Protein AF-A0A8H6QGV3-F1 (afdb_monomer)

Secondary structure (DSSP, 8-state):
-HHHHHHHHHHHHHHHHHHHHHS------PPPS-HHHHHHS----THHHHHHHHHHHHHHHHHHHHHHHHHHHHHHHHHHHHHHHHHHS----S------HHHHHHHHHHHHHHHHHHHHHHHHHHHHHHHHHHHHHHHHHHHHHHHHHHHHTT-----------

Solvent-accessible surface area (backbone atoms only — not comparable to full-atom values): 9738 Å² total; per-residue (Å²): 96,68,66,41,44,51,54,20,52,51,48,52,53,53,46,62,71,48,45,69,73,66,62,68,89,68,76,86,81,76,84,63,93,51,65,69,64,40,65,78,50,65,80,70,82,60,67,62,67,46,48,75,54,46,52,62,51,47,52,52,36,44,50,30,25,50,34,30,45,54,26,44,54,52,47,51,53,52,51,53,49,51,49,48,53,67,74,68,50,91,68,88,60,96,63,88,81,75,86,61,65,66,64,58,51,55,49,50,51,55,30,51,53,36,44,51,52,33,54,53,47,52,52,53,54,51,49,59,59,50,51,57,52,52,54,53,52,52,56,51,52,51,58,49,50,53,55,50,55,59,58,58,74,67,61,84,85,74,82,80,85,77,89,76,135

Mean predicted aligned error: 14.04 Å

InterPro domains:
  IPR009571 Membrane protein SUR7/Rim9-like, fungi [PF06687] (1-119)
  IPR052413 SUR7 domain-containing protein [PTHR28019] (1-153)

Radius of gyration: 31.03 Å; Cα contac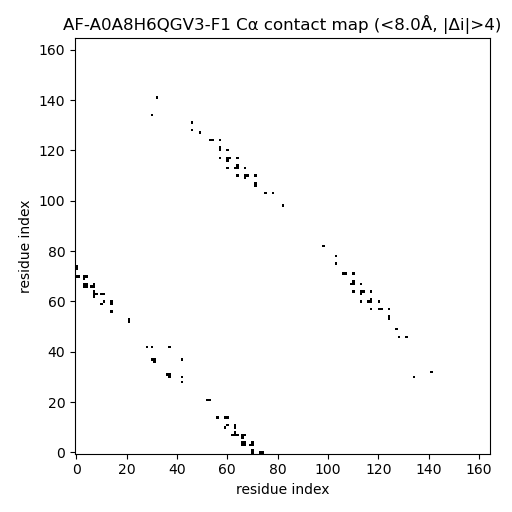ts (8 Å, |Δi|>4): 64; chains: 1; bounding box: 65×38×115 Å

Structure (mmCIF, N/CA/C/O backbone):
data_AF-A0A8H6QGV3-F1
#
_entry.id   AF-A0A8H6QGV3-F1
#
loop_
_atom_site.group_PDB
_atom_site.id
_atom_site.type_symbol
_atom_site.label_atom_id
_atom_site.label_alt_id
_atom_site.label_comp_id
_atom_site.label_asym_id
_atom_site.label_entity_id
_atom_site.label_seq_id
_atom_site.pdbx_PDB_ins_code
_atom_site.Cartn_x
_atom_site.Cartn_y
_atom_site.Cartn_z
_atom_site.occupancy
_atom_site.B_iso_or_equiv
_atom_site.auth_seq_id
_atom_site.auth_comp_id
_atom_site.auth_asym_id
_atom_site.auth_atom_id
_atom_site.pdbx_PDB_model_num
ATOM 1 N N . MET A 1 1 ? -16.386 -4.449 11.844 1.00 69.38 1 MET A N 1
ATOM 2 C CA . MET A 1 1 ? -15.334 -4.098 12.820 1.00 69.38 1 MET A CA 1
ATOM 3 C C . MET A 1 1 ? -14.151 -5.027 12.674 1.00 69.38 1 MET A C 1
ATOM 5 O O . MET A 1 1 ? -13.399 -4.885 11.720 1.00 69.38 1 MET A O 1
ATOM 9 N N . PHE A 1 2 ? -14.064 -6.031 13.544 1.00 76.56 2 PHE A N 1
ATOM 10 C CA . PHE A 1 2 ? -12.945 -6.948 13.636 1.00 76.56 2 PHE A CA 1
ATOM 11 C C . PHE A 1 2 ? -12.773 -7.776 12.362 1.00 76.56 2 PHE A C 1
ATOM 13 O O . PHE A 1 2 ? -11.659 -7.915 11.889 1.00 76.56 2 PHE A O 1
ATOM 20 N N . GLY A 1 3 ? -13.876 -8.204 11.733 1.00 80.62 3 GLY A N 1
ATOM 21 C CA . GLY A 1 3 ? -13.834 -8.951 10.472 1.00 80.62 3 GLY A CA 1
ATOM 22 C C . GLY A 1 3 ? -13.086 -8.230 9.345 1.00 80.62 3 GLY A C 1
ATOM 23 O O . GLY A 1 3 ? -12.201 -8.825 8.750 1.00 80.62 3 GLY A O 1
ATOM 24 N N . LEU A 1 4 ? -13.360 -6.939 9.107 1.00 81.69 4 LEU A N 1
ATOM 25 C CA . LEU A 1 4 ? -12.653 -6.155 8.078 1.00 81.69 4 LEU A CA 1
ATOM 26 C C . LEU A 1 4 ? -11.166 -5.971 8.414 1.00 81.69 4 LEU A C 1
ATOM 28 O O . LEU A 1 4 ? -10.314 -5.973 7.526 1.00 81.69 4 LEU A O 1
ATOM 32 N N . PHE A 1 5 ? -10.859 -5.849 9.707 1.00 81.12 5 PHE A N 1
ATOM 33 C CA . PHE A 1 5 ? -9.487 -5.771 10.192 1.00 81.12 5 PHE A CA 1
ATOM 34 C C . PHE A 1 5 ? -8.726 -7.073 9.972 1.00 81.12 5 PHE A C 1
ATOM 36 O O . PHE A 1 5 ? -7.584 -7.065 9.525 1.00 81.12 5 PHE A O 1
ATOM 43 N N . LEU A 1 6 ? -9.396 -8.191 10.229 1.00 84.50 6 LEU A N 1
ATOM 44 C CA . LEU A 1 6 ? -8.839 -9.527 10.114 1.00 84.50 6 LEU A CA 1
ATOM 45 C C . LEU A 1 6 ? -8.670 -9.938 8.648 1.00 84.50 6 LEU A C 1
ATOM 47 O O . LEU A 1 6 ? -7.656 -10.517 8.279 1.00 84.50 6 LEU A O 1
ATOM 51 N N . THR A 1 7 ? -9.608 -9.565 7.774 1.00 86.81 7 THR A N 1
ATOM 52 C CA . THR A 1 7 ? -9.433 -9.748 6.326 1.00 86.81 7 THR A CA 1
ATOM 53 C C . THR A 1 7 ? -8.269 -8.925 5.799 1.00 86.81 7 THR A C 1
ATOM 55 O O . THR A 1 7 ? -7.492 -9.417 4.987 1.00 86.81 7 THR A O 1
ATOM 58 N N . ALA A 1 8 ? -8.117 -7.688 6.279 1.00 85.25 8 ALA A N 1
ATOM 59 C CA . ALA A 1 8 ? -6.993 -6.849 5.907 1.00 85.25 8 ALA A CA 1
ATOM 60 C C . ALA A 1 8 ? -5.657 -7.451 6.353 1.00 85.25 8 ALA A C 1
ATOM 62 O O . ALA A 1 8 ? -4.765 -7.578 5.524 1.00 85.25 8 ALA A O 1
ATOM 63 N N . THR A 1 9 ? -5.521 -7.876 7.612 1.00 85.62 9 THR A N 1
ATOM 64 C CA . THR A 1 9 ? -4.272 -8.476 8.105 1.00 85.62 9 THR A CA 1
ATOM 65 C C . THR A 1 9 ? -3.928 -9.775 7.385 1.00 85.62 9 THR A C 1
ATOM 67 O O . THR A 1 9 ? -2.761 -9.985 7.062 1.00 85.62 9 THR A O 1
ATOM 70 N N . VAL A 1 10 ? -4.916 -10.616 7.064 1.00 89.69 10 VAL A N 1
ATOM 71 C CA . VAL A 1 10 ? -4.704 -11.821 6.245 1.00 89.69 10 VAL A CA 1
ATOM 72 C C . VAL A 1 10 ? -4.225 -11.451 4.838 1.00 89.69 10 VAL A C 1
ATOM 74 O O . VAL A 1 10 ? -3.266 -12.044 4.347 1.00 89.69 10 VAL A O 1
ATOM 77 N N . LEU A 1 11 ? -4.826 -10.441 4.200 1.00 86.69 11 LEU A N 1
ATOM 78 C CA . LEU A 1 11 ? -4.376 -9.949 2.894 1.00 86.69 11 LEU A CA 1
ATOM 79 C C . LEU A 1 11 ? -2.941 -9.405 2.952 1.00 86.69 11 LEU A C 1
ATOM 81 O O . LEU A 1 11 ? -2.131 -9.746 2.091 1.00 86.69 11 LEU A O 1
ATOM 85 N N . THR A 1 12 ? -2.594 -8.615 3.974 1.00 86.62 12 THR A N 1
ATOM 86 C CA . THR A 1 12 ? -1.229 -8.099 4.163 1.00 86.62 12 THR A CA 1
ATOM 87 C C . THR A 1 12 ? -0.233 -9.234 4.409 1.00 86.62 12 THR A C 1
ATOM 89 O O . THR A 1 12 ? 0.860 -9.221 3.850 1.00 86.62 12 THR A O 1
ATOM 92 N N . PHE A 1 13 ? -0.612 -10.251 5.185 1.00 89.12 13 PHE A N 1
ATOM 93 C CA . PHE A 1 13 ? 0.216 -11.432 5.424 1.00 89.12 13 PHE A CA 1
ATOM 94 C C . PHE A 1 13 ? 0.505 -12.191 4.126 1.00 89.12 13 PHE A C 1
ATOM 96 O O . PHE A 1 13 ? 1.659 -12.484 3.829 1.00 89.12 13 PHE A O 1
ATOM 103 N N . ILE A 1 14 ? -0.518 -12.430 3.301 1.00 88.38 14 ILE A N 1
ATOM 104 C CA . ILE A 1 14 ? -0.352 -13.041 1.975 1.00 88.38 14 ILE A CA 1
ATOM 105 C C . ILE A 1 14 ? 0.593 -12.189 1.113 1.00 88.38 14 ILE A C 1
ATOM 107 O O . ILE A 1 14 ? 1.522 -12.720 0.505 1.00 88.38 14 ILE A O 1
ATOM 111 N N . LEU A 1 15 ? 0.425 -10.862 1.102 1.00 83.19 15 LEU A N 1
ATOM 112 C CA . LEU A 1 15 ? 1.294 -9.950 0.351 1.00 83.19 15 LEU A CA 1
ATOM 113 C C . LEU A 1 15 ? 2.768 -10.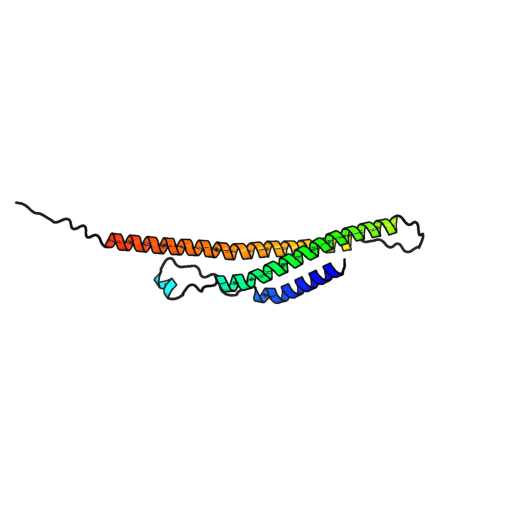043 0.772 1.00 83.19 15 LEU A C 1
ATOM 115 O O . LEU A 1 15 ? 3.633 -9.968 -0.099 1.00 83.19 15 LEU A O 1
ATOM 119 N N . ILE A 1 16 ? 3.069 -10.277 2.055 1.00 86.19 16 ILE A N 1
ATOM 120 C CA . ILE A 1 16 ? 4.447 -10.475 2.539 1.00 86.19 16 ILE A CA 1
ATOM 121 C C . ILE A 1 16 ? 5.089 -11.705 1.883 1.00 86.19 16 ILE A C 1
ATOM 123 O O . ILE A 1 16 ? 6.236 -11.627 1.448 1.00 86.19 16 ILE A O 1
ATOM 127 N N . PHE A 1 17 ? 4.360 -12.816 1.736 1.00 85.56 17 PHE A N 1
ATOM 128 C CA . PHE A 1 17 ? 4.882 -14.012 1.053 1.00 85.56 17 PHE A CA 1
ATOM 129 C C . PHE A 1 17 ? 4.949 -13.861 -0.463 1.00 85.56 17 PHE A C 1
ATOM 131 O O . PHE A 1 17 ? 5.793 -14.481 -1.110 1.00 85.56 17 PHE A O 1
ATOM 138 N N . LEU A 1 18 ? 4.071 -13.051 -1.055 1.00 81.12 18 LEU A N 1
ATOM 139 C CA . LEU A 1 18 ? 4.074 -12.826 -2.498 1.00 81.12 18 LEU A CA 1
ATOM 140 C C . LEU A 1 18 ? 5.093 -11.748 -2.932 1.00 81.12 18 LEU A C 1
ATOM 142 O O . LEU A 1 18 ? 5.493 -11.737 -4.102 1.00 81.12 18 LEU A O 1
ATOM 146 N N . ALA A 1 19 ? 5.553 -10.885 -2.019 1.00 79.12 19 ALA A N 1
ATOM 147 C CA . ALA A 1 19 ? 6.509 -9.808 -2.292 1.00 79.12 19 ALA A CA 1
ATOM 148 C C . ALA A 1 19 ? 7.883 -10.287 -2.821 1.00 79.12 19 ALA A C 1
ATOM 150 O O . ALA A 1 19 ? 8.342 -9.727 -3.820 1.00 79.12 19 ALA A O 1
ATOM 151 N N . PRO A 1 20 ? 8.525 -11.348 -2.283 1.00 78.12 20 PRO A N 1
ATOM 152 C CA . PRO A 1 20 ? 9.776 -11.886 -2.827 1.00 78.12 20 PRO A CA 1
ATOM 153 C C . PRO A 1 20 ? 9.640 -12.334 -4.279 1.00 78.12 20 PRO A C 1
ATOM 155 O O . PRO A 1 20 ? 10.534 -12.120 -5.092 1.00 78.12 20 PRO A O 1
ATOM 158 N N . PHE A 1 21 ? 8.489 -12.903 -4.639 1.00 69.12 21 PHE A N 1
ATOM 159 C CA . PHE A 1 21 ? 8.237 -13.282 -6.020 1.00 69.12 21 PHE A CA 1
ATOM 160 C C . PHE A 1 21 ? 8.098 -12.041 -6.920 1.00 69.12 21 PHE A C 1
ATOM 162 O O . PHE A 1 21 ? 8.357 -12.125 -8.122 1.00 69.12 21 PHE A O 1
ATOM 169 N N . ALA A 1 22 ? 7.628 -10.900 -6.389 1.00 65.31 22 ALA A N 1
ATOM 170 C CA . ALA A 1 22 ? 7.372 -9.673 -7.151 1.00 65.31 22 ALA A CA 1
ATOM 171 C C . ALA A 1 22 ? 8.665 -8.974 -7.595 1.00 65.31 22 ALA A C 1
ATOM 173 O O . ALA A 1 22 ? 8.703 -8.388 -8.682 1.00 65.31 22 ALA A O 1
ATOM 174 N N . VAL A 1 23 ? 9.741 -9.110 -6.817 1.00 63.59 23 VAL A N 1
ATOM 175 C CA . VAL A 1 23 ? 11.053 -8.542 -7.131 1.00 63.59 23 VAL A CA 1
ATOM 176 C C . VAL A 1 23 ? 11.760 -9.413 -8.172 1.00 63.59 23 VAL A C 1
ATOM 178 O O . VAL A 1 23 ? 12.396 -10.420 -7.881 1.00 63.59 23 VAL A O 1
ATOM 181 N N . SER A 1 24 ? 11.637 -9.024 -9.440 1.00 61.75 24 SER A N 1
ATOM 182 C CA . SER A 1 24 ? 12.353 -9.672 -10.538 1.00 61.75 24 SER A CA 1
ATOM 183 C C . SER A 1 24 ? 13.844 -9.322 -10.482 1.00 61.75 24 SER A C 1
ATOM 185 O O . SER A 1 24 ? 14.227 -8.206 -10.825 1.00 61.75 24 SER A O 1
ATOM 187 N N . SER A 1 25 ? 14.690 -10.301 -10.160 1.00 50.34 25 SER A N 1
ATOM 188 C CA . SER A 1 25 ? 16.160 -10.210 -10.040 1.00 50.34 25 SER A CA 1
ATOM 189 C C . SER A 1 25 ? 16.906 -9.873 -11.341 1.00 50.34 25 SER A C 1
ATOM 191 O O . SER A 1 25 ? 18.133 -9.905 -11.381 1.00 50.34 25 SER A O 1
ATOM 193 N N . ARG A 1 26 ? 16.195 -9.585 -12.440 1.00 52.91 26 ARG A N 1
ATOM 194 C CA . ARG A 1 26 ? 16.829 -9.288 -13.728 1.00 52.91 26 ARG A CA 1
ATOM 195 C C . ARG A 1 26 ? 17.120 -7.788 -13.841 1.00 52.91 26 ARG A C 1
ATOM 197 O O . ARG A 1 26 ? 16.159 -7.004 -13.801 1.00 52.91 26 ARG A O 1
ATOM 204 N N . PRO A 1 27 ? 18.396 -7.389 -14.008 1.00 53.16 27 PRO A N 1
ATOM 205 C CA . PRO A 1 27 ? 18.769 -5.988 -14.132 1.00 53.16 27 PRO A CA 1
ATOM 206 C C . PRO A 1 27 ? 18.076 -5.344 -15.344 1.00 53.16 27 PRO A C 1
ATOM 208 O O . PRO A 1 27 ? 17.803 -6.025 -16.342 1.00 53.16 27 PRO A O 1
ATOM 211 N N . PRO A 1 28 ? 17.736 -4.045 -15.267 1.00 55.56 28 PRO A N 1
ATOM 212 C CA . PRO A 1 28 ? 17.217 -3.309 -16.409 1.00 55.56 28 PRO A CA 1
ATOM 213 C C . PRO A 1 28 ? 18.286 -3.293 -17.506 1.00 55.56 28 PRO A C 1
ATOM 215 O O . PRO A 1 28 ? 19.324 -2.658 -17.352 1.00 55.56 28 PRO A O 1
ATOM 218 N N . GLN A 1 29 ? 18.050 -4.011 -18.606 1.00 58.34 29 GLN A N 1
ATOM 219 C CA . GLN A 1 29 ? 18.936 -3.927 -19.764 1.00 58.34 29 GLN A CA 1
ATOM 220 C C . GLN A 1 29 ? 18.804 -2.532 -20.378 1.00 58.34 29 GLN A C 1
ATOM 222 O O . GLN A 1 29 ? 17.729 -2.143 -20.846 1.00 58.34 29 GLN A O 1
ATOM 227 N N . THR A 1 30 ? 19.890 -1.768 -20.329 1.00 56.56 30 THR A N 1
ATOM 228 C CA . THR A 1 30 ? 20.039 -0.523 -21.072 1.00 56.56 30 THR A CA 1
ATOM 229 C C . THR A 1 30 ? 20.224 -0.880 -22.544 1.00 56.56 30 THR A C 1
ATOM 231 O O . THR A 1 30 ? 21.029 -1.737 -22.896 1.00 56.56 30 THR A O 1
ATOM 234 N N . ILE A 1 31 ? 19.419 -0.277 -23.415 1.00 62.22 31 ILE A N 1
ATOM 235 C CA . ILE A 1 31 ? 19.547 -0.460 -24.865 1.00 62.22 31 ILE A CA 1
ATOM 236 C C . ILE A 1 31 ? 20.806 0.291 -25.296 1.00 62.22 31 ILE A C 1
ATOM 238 O O . ILE A 1 31 ? 20.895 1.499 -25.064 1.00 62.22 31 ILE A O 1
ATOM 242 N N . SER A 1 32 ? 21.777 -0.404 -25.890 1.00 65.62 32 SER A N 1
ATOM 243 C CA . SER A 1 32 ? 22.967 0.251 -26.436 1.00 65.62 32 SER A CA 1
ATOM 244 C C . SER A 1 32 ? 22.611 1.019 -27.716 1.00 65.62 32 SER A C 1
ATOM 246 O O . SER A 1 32 ? 21.695 0.608 -28.432 1.00 65.62 32 SER A O 1
ATOM 248 N N . PRO A 1 33 ? 23.328 2.105 -28.053 1.00 64.19 33 PRO A N 1
ATOM 249 C CA . PRO A 1 33 ? 23.157 2.805 -29.330 1.00 64.19 33 PRO A CA 1
ATOM 250 C C . PRO A 1 33 ? 23.519 1.938 -30.543 1.00 64.19 33 PRO A C 1
ATOM 252 O O . PRO A 1 33 ? 22.963 2.129 -31.618 1.00 64.19 33 PRO A O 1
ATOM 255 N N . ASP A 1 34 ? 24.440 0.989 -30.361 1.00 63.41 34 ASP A N 1
ATOM 256 C CA . ASP A 1 34 ? 24.923 0.104 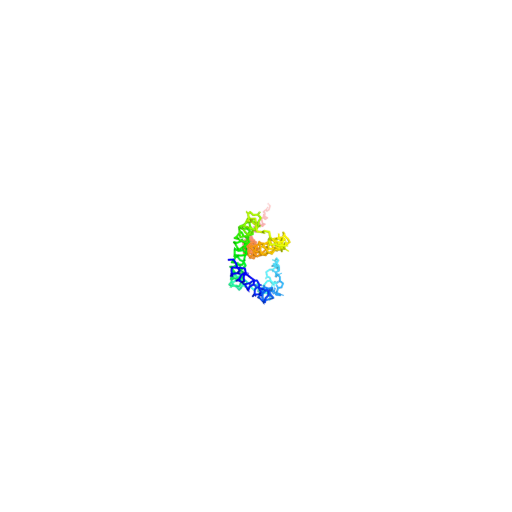-31.418 1.00 63.41 34 ASP A CA 1
ATOM 257 C C . ASP A 1 34 ? 23.923 -1.047 -31.674 1.00 63.41 34 ASP A C 1
ATOM 259 O O . ASP A 1 34 ? 23.585 -1.783 -30.732 1.00 63.41 34 ASP A O 1
ATOM 263 N N . PRO A 1 35 ? 23.418 -1.222 -32.911 1.00 69.25 35 PRO A N 1
ATOM 264 C CA . PRO A 1 35 ? 22.483 -2.291 -33.256 1.00 69.25 35 PRO A CA 1
ATOM 265 C C . PRO A 1 35 ? 23.098 -3.686 -33.096 1.00 69.25 35 PRO A C 1
ATOM 267 O O . PRO A 1 35 ? 22.398 -4.601 -32.662 1.00 69.25 35 PRO A O 1
ATOM 270 N N . SER A 1 36 ? 24.393 -3.865 -33.378 1.00 70.75 36 SER A N 1
ATOM 271 C CA . SER A 1 36 ? 25.060 -5.177 -33.346 1.00 70.75 36 SER A CA 1
ATOM 272 C C . SER A 1 36 ? 25.052 -5.804 -31.943 1.00 70.75 36 SER A C 1
ATOM 274 O O . SER A 1 36 ? 24.767 -6.992 -31.772 1.00 70.75 36 SER A O 1
ATOM 276 N N . VAL A 1 37 ? 25.242 -4.974 -30.916 1.00 70.00 37 VAL A N 1
ATOM 277 C CA . VAL A 1 37 ? 25.231 -5.363 -29.499 1.00 70.00 37 VAL A CA 1
ATOM 278 C C . VAL A 1 37 ? 23.821 -5.752 -29.029 1.00 70.00 37 VAL A C 1
ATOM 280 O O . VAL A 1 37 ? 23.660 -6.720 -28.280 1.00 70.00 37 VAL A O 1
ATOM 283 N N . ASN A 1 38 ? 22.786 -5.065 -29.527 1.00 68.50 38 ASN A N 1
ATOM 284 C CA . ASN A 1 38 ? 21.381 -5.396 -29.258 1.00 68.50 38 ASN A CA 1
ATOM 285 C C . ASN A 1 38 ? 20.920 -6.685 -29.969 1.00 68.50 38 ASN A C 1
ATOM 287 O O . ASN A 1 38 ? 19.960 -7.317 -29.529 1.00 68.50 38 ASN A O 1
ATOM 291 N N . HIS A 1 39 ? 21.576 -7.080 -31.066 1.00 64.88 39 HIS A N 1
ATOM 292 C CA . HIS A 1 39 ? 21.306 -8.345 -31.760 1.00 64.88 39 HIS A CA 1
ATOM 293 C C . HIS A 1 39 ? 21.886 -9.558 -31.017 1.00 64.88 39 HIS A C 1
ATOM 295 O O . HIS A 1 39 ? 21.241 -10.604 -30.981 1.00 64.88 39 HIS A O 1
ATOM 301 N N . LEU A 1 40 ? 23.057 -9.407 -30.387 1.00 67.62 40 LEU A N 1
ATOM 302 C CA . LEU A 1 40 ? 23.681 -10.435 -29.539 1.00 67.62 40 LEU A CA 1
ATOM 303 C C . LEU A 1 40 ? 22.919 -10.649 -28.222 1.00 67.62 40 LEU A C 1
ATOM 305 O O . LEU A 1 40 ? 22.849 -11.767 -27.717 1.00 67.62 40 LEU A O 1
ATOM 309 N N . HIS A 1 41 ? 22.303 -9.589 -27.693 1.00 59.06 41 HIS A N 1
ATOM 310 C CA . HIS A 1 41 ? 21.460 -9.632 -26.499 1.00 59.06 41 HIS A CA 1
ATOM 311 C C . HIS A 1 41 ? 20.046 -9.163 -26.849 1.00 59.06 41 HIS A C 1
ATOM 313 O O . HIS A 1 41 ? 19.710 -8.004 -26.586 1.00 59.06 41 HIS A O 1
ATOM 319 N N . PRO A 1 42 ? 19.201 -10.025 -27.448 1.00 57.78 42 PRO A N 1
ATOM 320 C CA . PRO A 1 42 ? 17.861 -9.626 -27.841 1.00 57.78 42 PRO A CA 1
ATOM 321 C C . PRO A 1 42 ? 17.114 -9.061 -26.621 1.00 57.78 42 PRO A C 1
ATOM 323 O O . PRO A 1 42 ? 16.987 -9.761 -25.609 1.00 57.78 42 PRO A O 1
ATOM 326 N N . PRO A 1 43 ? 16.609 -7.811 -26.681 1.00 56.84 43 PRO A N 1
ATOM 327 C CA . PRO A 1 43 ? 15.926 -7.191 -25.557 1.00 56.84 43 PRO A CA 1
ATOM 328 C C . PRO A 1 43 ? 14.688 -8.019 -25.214 1.00 56.84 43 PRO A C 1
ATOM 330 O O . PRO A 1 43 ? 13.704 -8.060 -25.961 1.00 56.84 43 PRO A O 1
ATOM 333 N N . HIS A 1 44 ? 14.744 -8.720 -24.081 1.00 52.28 44 HIS A N 1
ATOM 334 C CA . HIS A 1 44 ? 13.696 -9.651 -23.688 1.00 52.28 44 HIS A CA 1
ATOM 335 C C . HIS A 1 44 ? 12.360 -8.909 -23.552 1.00 52.28 44 HIS A C 1
ATOM 337 O O . HIS A 1 44 ? 12.269 -7.842 -22.938 1.00 52.28 44 HIS A O 1
ATOM 343 N N . ARG A 1 45 ? 11.285 -9.495 -24.091 1.00 53.97 45 ARG A N 1
ATOM 344 C CA . ARG A 1 45 ? 9.913 -8.957 -24.097 1.00 53.97 45 ARG A CA 1
ATOM 345 C C . ARG A 1 45 ? 9.308 -8.975 -22.679 1.00 53.97 45 ARG A C 1
ATOM 347 O O . ARG A 1 45 ? 8.366 -9.700 -22.395 1.00 53.97 45 ARG A O 1
ATOM 354 N N . ARG A 1 46 ? 9.851 -8.167 -21.759 1.00 54.81 46 ARG A N 1
ATOM 355 C CA . ARG A 1 46 ? 9.518 -8.111 -20.316 1.00 54.81 46 ARG A CA 1
ATOM 356 C C . ARG A 1 46 ? 8.121 -7.537 -20.017 1.00 54.81 46 ARG A C 1
ATOM 358 O O . ARG A 1 46 ? 7.681 -7.539 -18.875 1.00 54.81 46 ARG A O 1
ATOM 365 N N . ARG A 1 47 ? 7.409 -7.034 -21.034 1.00 53.34 47 ARG A N 1
ATOM 366 C CA . ARG A 1 47 ? 6.171 -6.256 -20.859 1.00 53.34 47 ARG A CA 1
ATOM 367 C C . ARG A 1 47 ? 4.966 -7.095 -20.429 1.00 53.34 47 ARG A C 1
ATOM 369 O O . ARG A 1 47 ? 4.187 -6.622 -19.616 1.00 53.34 47 ARG A O 1
ATOM 376 N N . THR A 1 48 ? 4.801 -8.306 -20.959 1.00 51.53 48 THR A N 1
ATOM 377 C CA . THR A 1 48 ? 3.604 -9.1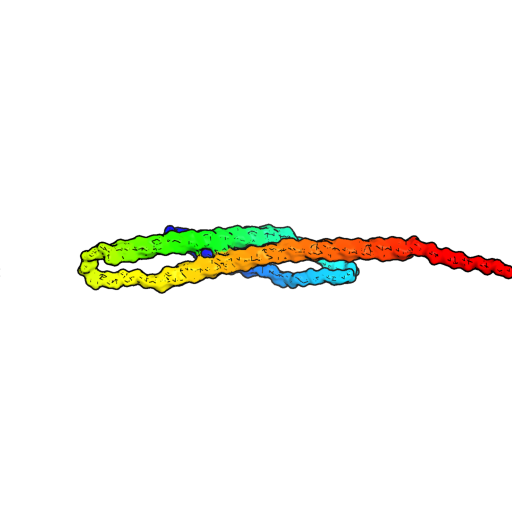24 -20.689 1.00 51.53 48 THR A CA 1
ATOM 378 C C . THR A 1 48 ? 3.700 -9.845 -19.344 1.00 51.53 48 THR A C 1
ATOM 380 O O . THR A 1 48 ? 2.718 -9.914 -18.616 1.00 51.53 48 THR A O 1
ATOM 383 N N . PHE A 1 49 ? 4.903 -10.301 -18.978 1.00 54.78 49 PHE A N 1
ATOM 384 C CA . PHE A 1 49 ? 5.145 -11.038 -17.733 1.00 54.78 49 PHE A CA 1
ATOM 385 C C . PHE A 1 49 ? 5.077 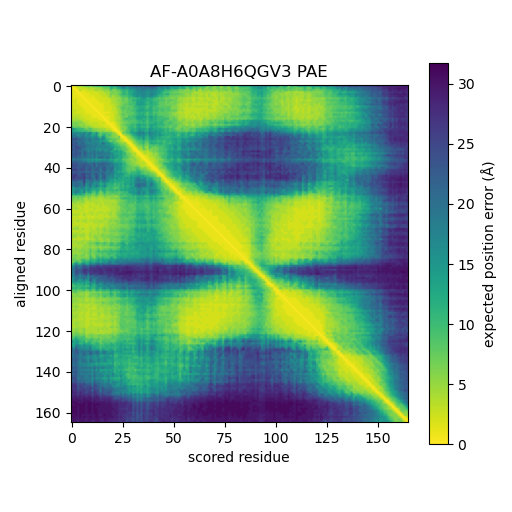-10.140 -16.486 1.00 54.78 49 PHE A C 1
ATOM 387 O O . PHE A 1 49 ? 4.620 -10.580 -15.440 1.00 54.78 49 PHE A O 1
ATOM 394 N N . VAL A 1 50 ? 5.472 -8.863 -16.599 1.00 60.78 50 VAL A N 1
ATOM 395 C CA . VAL A 1 50 ? 5.344 -7.891 -15.497 1.00 60.78 50 VAL A CA 1
ATOM 396 C C . VAL A 1 50 ? 3.904 -7.401 -15.353 1.00 60.78 50 VAL A C 1
ATOM 398 O O . VAL A 1 50 ? 3.443 -7.270 -14.233 1.00 60.78 50 VAL A O 1
ATOM 401 N N . PHE A 1 51 ? 3.153 -7.194 -16.441 1.00 58.09 51 PHE A N 1
ATOM 402 C CA . PHE A 1 51 ? 1.753 -6.747 -16.349 1.00 58.09 51 PHE A CA 1
ATOM 403 C C . PHE A 1 51 ? 0.833 -7.800 -15.727 1.00 58.09 51 PHE A C 1
ATOM 405 O O . PHE A 1 51 ? 0.066 -7.486 -14.824 1.00 58.09 51 PHE A O 1
ATOM 412 N N . LEU A 1 52 ? 0.941 -9.052 -16.182 1.00 61.62 52 LEU A N 1
ATOM 413 C CA . LEU A 1 52 ? 0.102 -10.154 -15.700 1.00 61.62 52 LEU A CA 1
ATOM 414 C C . LEU A 1 52 ? 0.413 -10.516 -14.233 1.00 61.62 52 LEU A C 1
ATOM 416 O O . LEU A 1 52 ? -0.410 -11.118 -13.556 1.00 61.62 52 LEU A O 1
ATOM 420 N N . ARG A 1 53 ? 1.583 -10.090 -13.735 1.00 68.00 53 ARG A N 1
ATOM 421 C CA . ARG A 1 53 ? 2.056 -10.280 -12.360 1.00 68.00 53 ARG A CA 1
ATOM 422 C C . ARG A 1 53 ? 1.830 -9.066 -11.445 1.00 68.00 53 ARG A C 1
ATOM 424 O O . ARG A 1 53 ? 1.476 -9.251 -10.289 1.00 68.00 53 ARG A O 1
ATOM 431 N N . ALA A 1 54 ? 2.026 -7.844 -11.936 1.00 72.12 54 ALA A N 1
ATOM 432 C CA . ALA A 1 54 ? 1.893 -6.610 -11.153 1.00 72.12 54 ALA A CA 1
ATOM 433 C C . ALA A 1 54 ? 0.432 -6.162 -11.004 1.00 72.12 54 ALA A C 1
ATOM 435 O O . ALA A 1 54 ? 0.064 -5.586 -9.990 1.00 72.12 54 ALA A O 1
ATOM 436 N N . PHE A 1 55 ? -0.428 -6.463 -11.982 1.00 76.81 55 PHE A N 1
ATOM 437 C CA . PHE A 1 55 ? -1.852 -6.138 -11.909 1.00 76.81 55 PHE A CA 1
ATOM 438 C C . PHE A 1 55 ? -2.597 -6.834 -10.748 1.00 76.81 55 PHE A C 1
ATOM 440 O O . PHE A 1 55 ? -3.277 -6.131 -9.999 1.00 76.81 55 PHE A O 1
ATOM 447 N N . PRO A 1 56 ? -2.456 -8.160 -10.514 1.00 81.25 56 PRO A N 1
ATOM 448 C CA . PRO A 1 56 ? -3.081 -8.793 -9.351 1.00 81.25 56 PRO A CA 1
ATOM 449 C C . PRO A 1 56 ? -2.501 -8.278 -8.027 1.00 81.25 56 PRO A C 1
ATOM 451 O O . PRO A 1 56 ? -3.236 -8.136 -7.056 1.00 81.25 56 PRO A O 1
ATOM 454 N N . PHE A 1 57 ? -1.211 -7.934 -7.989 1.00 82.38 57 PHE A N 1
ATOM 455 C CA . PHE A 1 57 ? -0.568 -7.392 -6.789 1.00 82.38 57 PHE A CA 1
ATOM 456 C C . PHE A 1 57 ? -1.075 -5.976 -6.448 1.00 82.38 57 PHE A C 1
ATOM 458 O O . 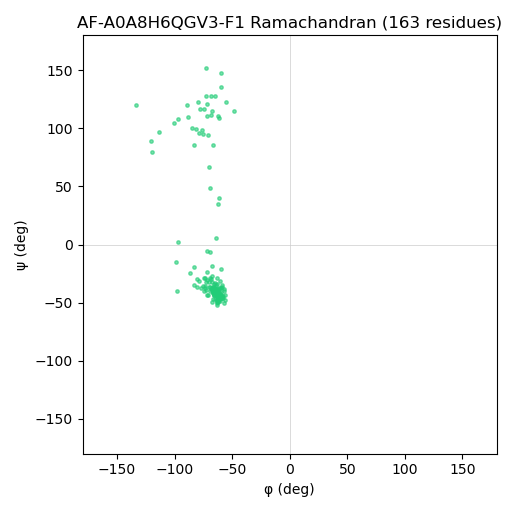PHE A 1 57 ? -1.378 -5.684 -5.291 1.00 82.38 57 PHE A O 1
ATOM 465 N N . LEU A 1 58 ? -1.288 -5.129 -7.461 1.00 84.94 58 LEU A N 1
ATOM 466 C CA . LEU A 1 58 ? -1.933 -3.819 -7.316 1.00 84.94 58 LEU A CA 1
ATOM 467 C C . LEU A 1 58 ? -3.361 -3.968 -6.774 1.00 84.94 58 LEU A C 1
ATOM 469 O O . LEU A 1 58 ? -3.737 -3.297 -5.820 1.00 84.94 58 LEU A O 1
ATOM 473 N N . ILE A 1 59 ? -4.156 -4.880 -7.334 1.00 87.06 59 ILE A N 1
ATOM 474 C CA . ILE A 1 59 ? -5.530 -5.112 -6.864 1.00 87.06 59 ILE A CA 1
ATOM 475 C C . ILE A 1 59 ? -5.543 -5.558 -5.398 1.00 87.06 59 ILE A C 1
ATOM 477 O O . ILE A 1 59 ? -6.324 -5.035 -4.608 1.00 87.06 59 ILE A O 1
ATOM 481 N N . LEU A 1 60 ? -4.665 -6.484 -5.012 1.00 87.38 60 LEU A N 1
ATOM 482 C CA . LEU A 1 60 ? -4.596 -6.973 -3.634 1.00 87.38 60 LEU A CA 1
ATOM 483 C C . LEU A 1 60 ? -4.160 -5.881 -2.647 1.00 87.38 60 LEU A C 1
ATOM 485 O O . LEU A 1 60 ? -4.767 -5.746 -1.586 1.00 87.38 60 LEU A O 1
ATOM 489 N N . THR A 1 61 ? -3.155 -5.074 -2.999 1.00 88.69 61 THR A N 1
ATOM 490 C CA . THR A 1 61 ? -2.710 -3.935 -2.171 1.00 88.69 61 THR A CA 1
ATOM 491 C C . THR A 1 61 ? -3.776 -2.843 -2.075 1.00 88.69 61 THR A C 1
ATOM 493 O O . THR A 1 61 ? -3.985 -2.291 -0.997 1.00 88.69 61 THR A O 1
ATOM 496 N N . PHE A 1 62 ? -4.517 -2.583 -3.156 1.00 90.19 62 PHE A N 1
ATOM 497 C CA . PHE A 1 62 ? -5.662 -1.674 -3.150 1.00 90.19 62 PHE A CA 1
ATOM 498 C C . PHE A 1 62 ? -6.772 -2.153 -2.214 1.00 90.19 62 PHE A C 1
ATOM 500 O O . PHE A 1 62 ? -7.245 -1.381 -1.383 1.00 90.19 62 PHE A O 1
ATOM 507 N N . LEU A 1 63 ? -7.169 -3.426 -2.312 1.00 90.25 63 LEU A N 1
ATOM 508 C CA . LEU A 1 63 ? -8.190 -4.009 -1.438 1.00 90.25 63 LEU A CA 1
ATOM 509 C C . LEU A 1 63 ? -7.748 -3.980 0.029 1.00 90.25 63 LEU A C 1
ATOM 511 O O . LEU A 1 63 ? -8.548 -3.639 0.897 1.00 90.25 63 LEU A O 1
ATOM 515 N N . ALA A 1 64 ? -6.477 -4.279 0.310 1.00 89.88 64 ALA A N 1
ATOM 516 C CA . ALA A 1 64 ? -5.925 -4.187 1.659 1.00 89.88 64 ALA A CA 1
ATOM 517 C C . ALA A 1 64 ? -5.977 -2.745 2.199 1.00 89.88 64 ALA A C 1
ATOM 519 O O . ALA A 1 64 ? -6.458 -2.518 3.311 1.00 89.88 64 ALA A O 1
ATOM 520 N N . ALA A 1 65 ? -5.558 -1.750 1.412 1.00 91.56 65 ALA A N 1
ATOM 521 C CA . ALA A 1 65 ? -5.630 -0.340 1.800 1.00 91.56 65 ALA A CA 1
ATOM 522 C C . ALA A 1 65 ? -7.083 0.134 1.998 1.00 91.56 65 ALA A C 1
ATOM 524 O O . ALA A 1 65 ? -7.395 0.794 2.988 1.00 91.56 65 ALA A O 1
ATOM 525 N N . LEU A 1 66 ? -7.996 -0.258 1.109 1.00 92.50 66 LEU A N 1
ATOM 526 C CA . LEU A 1 66 ? -9.412 0.088 1.208 1.00 92.50 66 LEU A CA 1
ATOM 527 C C . LEU A 1 66 ? -10.049 -0.510 2.469 1.00 92.50 66 LEU A C 1
ATOM 529 O O . LEU A 1 66 ? -10.665 0.215 3.250 1.00 92.50 66 LEU A O 1
ATOM 533 N N . PHE A 1 67 ? -9.875 -1.811 2.711 1.00 90.50 67 PHE A N 1
ATOM 534 C CA . PHE A 1 67 ? -10.468 -2.464 3.878 1.00 90.50 67 PHE A CA 1
ATOM 535 C C . PHE A 1 67 ? -9.868 -1.980 5.196 1.00 90.50 67 PHE A C 1
ATOM 537 O O . PHE A 1 67 ? -10.615 -1.813 6.159 1.00 90.50 67 PHE A O 1
ATOM 544 N N . THR A 1 68 ? -8.564 -1.693 5.248 1.00 90.81 68 THR A N 1
ATOM 545 C CA . THR A 1 68 ? -7.940 -1.134 6.459 1.00 90.81 68 THR A CA 1
ATOM 546 C C . THR A 1 68 ? -8.462 0.252 6.783 1.00 90.81 68 THR A C 1
ATOM 548 O O . THR A 1 68 ? -8.858 0.474 7.921 1.00 90.81 68 THR A O 1
ATOM 551 N N . ILE A 1 69 ? -8.538 1.159 5.804 1.00 92.06 69 ILE A N 1
ATOM 552 C CA . ILE A 1 69 ? -9.052 2.518 6.021 1.00 92.06 69 ILE A CA 1
ATOM 553 C C . ILE A 1 69 ? -10.519 2.485 6.443 1.00 92.06 69 ILE A C 1
ATOM 555 O O . ILE A 1 69 ? -10.882 3.112 7.439 1.00 92.06 69 ILE A O 1
ATOM 559 N N . VAL A 1 70 ? -11.363 1.726 5.735 1.00 92.31 70 VAL A N 1
ATOM 560 C CA . VAL A 1 70 ? -12.781 1.588 6.101 1.00 92.31 70 VAL A CA 1
ATOM 561 C C . VAL A 1 70 ? -12.896 1.046 7.522 1.00 92.31 70 VAL A C 1
ATOM 563 O O . VAL A 1 70 ? -13.633 1.598 8.336 1.00 92.31 70 VAL A O 1
ATOM 566 N N . ALA A 1 71 ? -12.127 0.016 7.868 1.00 89.06 71 ALA A N 1
ATOM 567 C CA . ALA A 1 71 ? -12.159 -0.531 9.211 1.00 89.06 71 ALA A CA 1
ATOM 568 C C . ALA A 1 71 ? -11.663 0.462 10.281 1.00 89.06 71 ALA A C 1
ATOM 570 O O . ALA A 1 71 ? -12.286 0.517 11.339 1.00 89.06 71 ALA A O 1
ATOM 571 N N . SER A 1 72 ? -10.640 1.288 10.008 1.00 90.69 72 SER A N 1
ATOM 572 C CA . SER A 1 72 ? -10.194 2.383 10.894 1.00 90.69 72 SER A CA 1
ATOM 573 C C . SER A 1 72 ? -11.298 3.397 11.168 1.00 90.69 72 SER A C 1
ATOM 575 O O . SER A 1 72 ? -11.499 3.812 12.312 1.00 90.69 72 SER A O 1
ATOM 577 N N . VAL A 1 73 ? -12.026 3.795 10.122 1.00 92.06 73 VAL A N 1
ATOM 578 C CA . VAL A 1 73 ? -13.117 4.770 10.229 1.00 92.06 73 VAL A CA 1
ATOM 579 C C . VAL A 1 73 ? -14.218 4.210 11.105 1.00 92.06 73 VAL A C 1
ATOM 581 O O . VAL A 1 73 ? -14.596 4.841 12.091 1.00 92.06 73 VAL A O 1
ATOM 584 N N . VAL A 1 74 ? -14.688 2.995 10.806 1.00 90.56 74 VAL A N 1
ATOM 585 C CA . VAL A 1 74 ? -15.732 2.387 11.626 1.00 90.56 74 VAL A CA 1
ATOM 586 C C . VAL A 1 74 ? -15.194 2.250 13.062 1.00 90.56 74 VAL A C 1
ATOM 588 O O . VAL A 1 74 ? -15.914 2.604 13.994 1.00 90.56 74 VAL A O 1
ATOM 591 N N . ALA A 1 75 ? -13.946 1.785 13.274 1.00 86.94 75 ALA A N 1
ATOM 592 C CA . ALA A 1 75 ? -13.340 1.583 14.606 1.00 86.94 75 ALA A CA 1
ATOM 593 C C . ALA A 1 75 ? -13.341 2.864 15.440 1.00 86.94 75 ALA A C 1
ATOM 595 O O . ALA A 1 75 ? -13.635 2.829 16.633 1.00 86.94 75 ALA A O 1
ATOM 596 N N . THR A 1 76 ? -13.097 3.998 14.788 1.00 89.81 76 THR A N 1
ATOM 597 C CA . THR A 1 76 ? -13.174 5.324 15.402 1.00 89.81 76 THR A CA 1
ATOM 598 C C . THR A 1 76 ? -14.597 5.634 15.869 1.00 89.81 76 THR A C 1
ATOM 600 O O . THR A 1 76 ? -14.779 6.074 17.002 1.00 89.81 76 THR A O 1
ATOM 603 N N . VAL A 1 77 ? -15.617 5.328 15.058 1.00 92.06 77 VAL A N 1
ATOM 604 C CA . VAL A 1 77 ? -17.028 5.495 15.451 1.00 92.06 77 VAL A CA 1
ATOM 605 C C . VAL A 1 77 ? -17.365 4.635 16.671 1.00 92.06 77 VAL A C 1
ATOM 607 O O . VAL A 1 77 ? -17.944 5.141 17.628 1.00 92.06 77 VAL A O 1
ATOM 610 N N . MET A 1 78 ? -16.958 3.361 16.690 1.00 86.75 78 MET A N 1
ATOM 611 C CA . MET A 1 78 ? -17.208 2.498 17.854 1.00 86.75 78 MET A CA 1
ATOM 612 C C . MET A 1 78 ? -16.459 2.971 19.097 1.00 86.75 78 MET A C 1
ATOM 614 O O . MET A 1 78 ? -17.024 2.947 20.184 1.00 86.75 78 MET A O 1
ATOM 618 N N . PHE A 1 79 ? -15.220 3.448 18.954 1.00 86.94 79 PHE A N 1
ATOM 619 C CA . PHE A 1 79 ? -14.470 4.027 20.066 1.00 86.94 79 PHE A CA 1
ATOM 620 C C . PHE A 1 79 ? -15.201 5.232 20.667 1.00 86.94 79 PHE A C 1
ATOM 622 O O . PHE A 1 79 ? -15.307 5.328 21.885 1.00 86.94 79 PHE A O 1
ATOM 629 N N . ILE A 1 80 ? -15.742 6.123 19.830 1.00 88.19 80 ILE A N 1
ATOM 630 C CA . ILE A 1 80 ? -16.516 7.285 20.290 1.00 88.19 80 ILE A CA 1
ATOM 631 C C . ILE A 1 80 ? -17.784 6.833 21.023 1.00 88.19 80 ILE A C 1
ATOM 633 O O . ILE A 1 80 ? -18.069 7.356 22.097 1.00 88.19 80 ILE A O 1
AT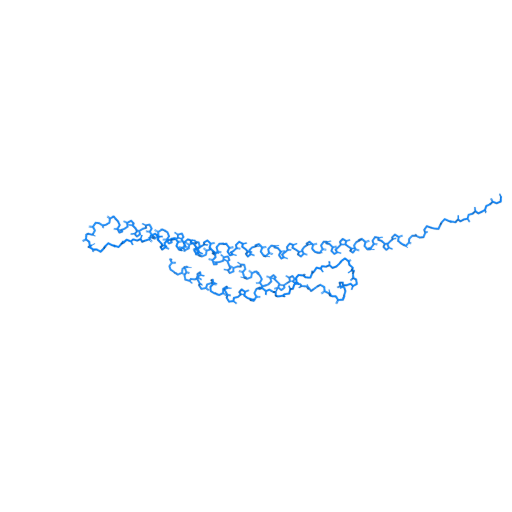OM 637 N N . ILE A 1 81 ? -18.510 5.842 20.492 1.00 87.88 81 ILE A N 1
ATOM 638 C CA . ILE A 1 81 ? -19.725 5.316 21.131 1.00 87.88 81 ILE A CA 1
ATOM 639 C C . ILE A 1 81 ? -19.400 4.683 22.483 1.00 87.88 81 ILE A C 1
ATOM 641 O O . ILE A 1 81 ? -20.052 5.018 23.463 1.00 87.88 81 ILE A O 1
ATOM 645 N N . PHE A 1 82 ? -18.390 3.814 22.572 1.00 82.31 82 PHE A N 1
ATOM 646 C CA . PHE A 1 82 ? -18.011 3.188 23.842 1.00 82.31 82 PHE A CA 1
ATOM 647 C C . PHE A 1 82 ? -17.526 4.207 24.859 1.00 82.31 82 PHE A C 1
ATOM 649 O O . PHE A 1 82 ? -17.919 4.135 26.018 1.00 82.31 82 PHE A O 1
ATOM 656 N N . LYS A 1 83 ? -16.731 5.189 24.422 1.00 80.44 83 LYS A N 1
ATOM 657 C CA . LYS A 1 83 ? -16.319 6.294 25.282 1.00 80.44 83 LYS A CA 1
ATOM 658 C C . LYS A 1 83 ? -17.546 7.006 25.837 1.00 80.44 83 LYS A C 1
ATOM 660 O O . LYS A 1 83 ? -17.654 7.124 27.043 1.00 80.44 83 LYS A O 1
ATOM 665 N N . ASN A 1 84 ? -18.492 7.376 24.975 1.00 82.56 84 ASN A N 1
ATOM 666 C CA . ASN A 1 84 ? -19.711 8.067 25.378 1.00 82.56 84 ASN A CA 1
ATOM 667 C C . ASN A 1 84 ? -20.580 7.215 26.320 1.00 82.56 84 ASN A C 1
ATOM 669 O O . ASN A 1 84 ? -21.005 7.693 27.361 1.00 82.56 84 ASN A O 1
ATOM 673 N N . VAL A 1 85 ? -20.798 5.934 26.011 1.00 81.81 85 VAL A N 1
ATOM 674 C CA . VAL A 1 85 ? -21.598 5.027 26.851 1.00 81.81 85 VAL A CA 1
ATOM 675 C C . VAL A 1 85 ? -20.958 4.841 28.227 1.00 81.81 85 VAL A C 1
ATOM 677 O O . VAL A 1 85 ? -21.662 4.958 29.226 1.00 81.81 85 VAL A O 1
ATOM 680 N N . PHE A 1 86 ? -19.644 4.621 28.311 1.00 73.25 86 PHE A N 1
ATOM 681 C CA . PHE A 1 86 ? -18.955 4.444 29.593 1.00 73.25 86 PHE A CA 1
ATOM 682 C C . PHE A 1 86 ? -18.788 5.745 30.387 1.00 73.25 86 PHE A C 1
ATOM 684 O O . PHE A 1 86 ? -18.767 5.694 31.610 1.00 73.25 86 PHE A O 1
ATOM 691 N N . THR A 1 87 ? -18.701 6.910 29.735 1.00 73.00 87 THR A N 1
ATOM 692 C CA . THR A 1 87 ? -18.586 8.200 30.440 1.00 73.00 87 THR A CA 1
ATOM 693 C C . THR A 1 87 ? -19.929 8.811 30.828 1.00 73.00 87 THR A C 1
ATOM 695 O O . THR A 1 87 ? -19.974 9.633 31.736 1.00 73.00 87 THR A O 1
ATOM 698 N N . SER A 1 88 ? -21.017 8.469 30.131 1.00 67.81 88 SER A N 1
ATOM 699 C CA . SER A 1 88 ? -22.340 9.074 30.350 1.00 67.81 88 SER A CA 1
ATOM 700 C C . SER A 1 88 ? -23.268 8.239 31.225 1.00 67.81 88 SER A C 1
ATOM 702 O O . SER A 1 88 ? -24.284 8.758 31.683 1.00 67.81 88 SER A O 1
ATOM 704 N N . SER A 1 89 ? -22.963 6.962 31.457 1.00 57.72 89 SER A N 1
ATOM 705 C CA . SER A 1 89 ? -23.772 6.123 32.333 1.00 57.72 89 SER A CA 1
ATOM 706 C C . SER A 1 89 ? -23.146 6.074 33.729 1.00 57.72 89 SER A C 1
ATOM 708 O O . SER A 1 89 ? -22.072 5.518 33.922 1.00 57.72 89 SER A O 1
ATOM 710 N N . GLY A 1 90 ? -23.799 6.741 34.688 1.00 57.97 90 GLY A N 1
ATOM 711 C CA . GLY A 1 90 ? -23.362 6.934 36.078 1.00 57.97 90 GLY A CA 1
ATOM 712 C C . GLY A 1 90 ? -23.378 5.663 36.928 1.00 57.97 90 GLY A C 1
ATOM 713 O O . GLY A 1 90 ? -23.940 5.650 38.020 1.00 57.97 90 GLY A O 1
ATOM 714 N N . TYR A 1 91 ? -22.804 4.578 36.417 1.00 55.91 91 TYR A N 1
ATOM 715 C CA . TYR A 1 91 ? -22.591 3.366 37.181 1.00 55.91 91 TYR A CA 1
ATOM 716 C C . TYR A 1 91 ? -21.282 3.517 37.947 1.00 55.91 91 TYR A C 1
ATOM 718 O O . TYR A 1 91 ? -20.198 3.321 37.404 1.00 55.91 91 TYR A O 1
ATOM 726 N N . ASP A 1 92 ? -21.431 3.841 39.228 1.00 57.41 92 ASP A N 1
ATOM 727 C CA . ASP A 1 92 ? -20.440 3.801 40.312 1.00 57.41 92 ASP A CA 1
ATOM 728 C C . ASP A 1 92 ? -19.914 2.365 40.570 1.00 57.41 92 ASP A C 1
ATOM 730 O O . ASP A 1 92 ? -19.746 1.897 41.696 1.00 57.41 92 ASP A O 1
ATOM 734 N N . LEU A 1 93 ? -19.684 1.593 39.508 1.00 59.84 93 LEU A N 1
ATOM 735 C CA . LEU A 1 93 ? -18.901 0.374 39.583 1.00 59.84 93 LEU A CA 1
ATOM 736 C C . LEU A 1 93 ? -17.451 0.842 39.707 1.00 59.84 93 LEU A C 1
ATOM 738 O O . LEU A 1 93 ? -16.935 1.483 38.797 1.00 59.84 93 LEU A O 1
ATOM 742 N N . ASN A 1 94 ? -16.812 0.529 40.838 1.00 59.84 94 ASN A N 1
ATOM 743 C CA . ASN A 1 94 ? -15.426 0.851 41.225 1.00 59.84 94 ASN A CA 1
ATOM 744 C C . ASN A 1 94 ? -14.350 0.217 40.299 1.00 59.84 94 ASN A C 1
ATOM 746 O O . ASN A 1 94 ? -13.296 -0.239 40.736 1.00 59.84 94 ASN A O 1
ATOM 750 N N . ILE A 1 95 ? -14.646 0.107 39.006 1.00 61.28 95 ILE A N 1
ATOM 751 C CA . ILE A 1 95 ? -13.837 -0.467 37.944 1.00 61.28 95 ILE A CA 1
ATOM 752 C C . ILE A 1 95 ? -13.632 0.667 36.940 1.00 61.28 95 ILE A C 1
ATOM 754 O O . ILE A 1 95 ? -14.422 0.865 36.018 1.00 61.28 95 ILE A O 1
ATOM 758 N N . GLY A 1 96 ? -12.571 1.447 37.148 1.00 58.22 96 GLY A N 1
ATOM 759 C CA . GLY A 1 96 ? -12.152 2.497 36.222 1.00 58.22 96 GLY A CA 1
ATOM 760 C C . GLY A 1 96 ? -11.661 1.895 34.906 1.00 58.22 96 GLY A C 1
ATOM 761 O O . GLY A 1 96 ? -10.469 1.650 34.736 1.00 58.22 96 GLY A O 1
ATOM 762 N N . ALA A 1 97 ? -12.572 1.628 33.973 1.00 59.03 97 ALA A N 1
ATOM 763 C CA . ALA A 1 97 ? -12.230 1.179 32.630 1.00 59.03 97 ALA A CA 1
ATOM 764 C C . ALA A 1 97 ? -11.887 2.394 31.754 1.00 59.03 97 ALA A C 1
ATOM 766 O O . ALA A 1 97 ? -12.741 2.948 31.063 1.00 59.03 97 ALA A O 1
ATOM 767 N N . GLU A 1 98 ? -10.628 2.837 31.790 1.00 66.50 98 GLU A N 1
ATOM 768 C CA . GLU A 1 98 ? -10.162 3.907 30.906 1.00 66.50 98 GLU A CA 1
ATOM 769 C C . GLU A 1 98 ? -9.901 3.354 29.493 1.00 66.50 98 GLU A C 1
ATOM 771 O O . GLU A 1 98 ? -9.041 2.493 29.279 1.00 66.50 98 GLU A O 1
ATOM 776 N N . LEU A 1 99 ? -10.649 3.837 28.495 1.00 70.25 99 LEU A N 1
ATOM 777 C CA . LEU A 1 99 ? -10.420 3.468 27.098 1.00 70.25 99 LEU A CA 1
ATOM 778 C C . LEU A 1 99 ? -9.193 4.222 26.559 1.00 70.25 99 LEU A C 1
ATOM 780 O O . LEU A 1 99 ? -9.269 5.385 26.157 1.00 70.25 99 LEU A O 1
ATOM 784 N N . GLY A 1 100 ? -8.048 3.544 26.539 1.00 74.62 100 GLY A N 1
ATOM 785 C CA . GLY A 1 100 ? -6.777 4.140 26.139 1.00 74.62 100 GLY A CA 1
ATOM 786 C C . GLY A 1 100 ? -6.731 4.576 24.668 1.00 74.62 100 GLY A C 1
ATOM 787 O O . GLY A 1 100 ? -6.922 3.778 23.748 1.00 74.62 100 GLY A O 1
ATOM 788 N N . TYR A 1 101 ? -6.342 5.832 24.429 1.00 82.81 101 TYR A N 1
ATOM 789 C CA . TYR A 1 101 ? -6.087 6.390 23.088 1.00 82.81 101 TYR A CA 1
ATOM 790 C C . TYR A 1 101 ? -4.981 5.645 22.318 1.00 82.81 101 TYR A C 1
ATOM 792 O O . TYR A 1 101 ? -4.921 5.694 21.089 1.00 82.81 101 TYR A O 1
ATOM 800 N N . ARG A 1 102 ? -4.112 4.924 23.037 1.00 85.50 102 ARG A N 1
ATOM 801 C CA . ARG A 1 102 ? -2.993 4.152 22.480 1.00 85.50 102 ARG A CA 1
ATOM 802 C C . ARG A 1 102 ? -3.469 3.126 21.450 1.00 85.50 102 ARG A C 1
ATOM 804 O O . ARG A 1 102 ? -2.848 2.987 20.401 1.00 85.50 102 ARG A O 1
ATOM 811 N N . MET A 1 103 ? -4.600 2.464 21.702 1.00 81.19 103 MET A N 1
ATOM 812 C CA . MET A 1 103 ? -5.146 1.460 20.785 1.00 81.19 103 MET A CA 1
ATOM 813 C C . MET A 1 103 ? -5.639 2.092 19.474 1.00 81.19 103 MET A C 1
ATOM 815 O O . MET A 1 103 ? -5.394 1.552 18.398 1.00 81.19 103 MET A O 1
ATOM 819 N N . MET A 1 104 ? -6.252 3.279 19.546 1.00 83.19 104 MET A N 1
ATOM 820 C CA . MET A 1 104 ? -6.661 4.043 18.361 1.00 83.19 104 MET A CA 1
ATOM 821 C C . MET A 1 104 ? -5.449 4.553 17.565 1.00 83.19 104 MET A C 1
ATOM 823 O O . MET A 1 104 ? -5.472 4.542 16.336 1.00 83.19 104 MET A O 1
ATOM 827 N N . ALA A 1 105 ? -4.374 4.966 18.238 1.00 88.75 105 ALA A N 1
ATOM 828 C CA . ALA A 1 105 ? -3.165 5.424 17.558 1.00 88.75 105 ALA A CA 1
ATOM 829 C C . ALA A 1 105 ? -2.522 4.309 16.713 1.00 88.75 105 ALA A C 1
ATOM 831 O O . ALA A 1 105 ? -2.258 4.515 15.529 1.00 88.75 105 ALA A O 1
ATOM 832 N N . PHE A 1 106 ? -2.340 3.106 17.272 1.00 86.06 106 PHE A N 1
ATOM 833 C CA . PHE A 1 106 ? -1.781 1.966 16.527 1.00 86.06 106 PHE A CA 1
ATOM 834 C C . PHE A 1 106 ? -2.622 1.585 15.304 1.00 86.06 106 PHE A C 1
ATOM 836 O O . PHE A 1 106 ? -2.089 1.264 14.244 1.00 86.06 106 PHE A O 1
ATOM 843 N N . MET A 1 107 ? -3.938 1.684 15.448 1.00 86.25 107 MET A N 1
ATOM 844 C CA . MET A 1 107 ? -4.934 1.407 14.419 1.00 86.25 107 MET A CA 1
ATOM 845 C C . MET A 1 107 ? -4.777 2.352 13.208 1.00 86.25 107 MET A C 1
ATOM 847 O O . MET A 1 107 ? -4.686 1.902 12.062 1.00 86.25 107 MET A O 1
ATOM 851 N N . TRP A 1 108 ? -4.623 3.657 13.449 1.00 90.44 108 TRP A N 1
ATOM 852 C CA . TRP A 1 108 ? -4.366 4.637 12.387 1.00 90.44 108 TRP A CA 1
ATOM 853 C C . TRP A 1 108 ? -2.967 4.518 11.775 1.00 90.44 108 TRP A C 1
ATOM 855 O O . TRP A 1 108 ? -2.833 4.636 10.556 1.00 90.44 108 TRP A O 1
ATOM 865 N N . ILE A 1 109 ? -1.943 4.200 12.570 1.00 91.56 109 ILE A N 1
ATOM 866 C CA . ILE A 1 109 ? -0.586 3.931 12.066 1.00 91.56 109 ILE A CA 1
ATOM 867 C C . ILE A 1 109 ? -0.598 2.746 11.088 1.00 91.56 109 ILE A C 1
ATOM 869 O O . ILE A 1 109 ? -0.051 2.841 9.989 1.00 91.56 109 ILE A O 1
ATOM 873 N N . ALA A 1 110 ? -1.283 1.652 11.435 1.00 87.44 110 ALA A N 1
ATOM 874 C CA . ALA A 1 110 ? -1.429 0.495 10.553 1.00 87.44 110 ALA A CA 1
ATOM 875 C C . ALA A 1 110 ? -2.135 0.854 9.232 1.00 87.44 110 ALA A C 1
ATOM 877 O O . ALA A 1 110 ? -1.757 0.364 8.164 1.00 87.44 110 ALA A O 1
ATOM 878 N N . SER A 1 111 ? -3.134 1.739 9.281 1.00 91.06 111 SER A N 1
ATOM 879 C CA . SER A 1 111 ? -3.808 2.226 8.072 1.00 91.06 111 SER A CA 1
ATOM 880 C C . SER A 1 111 ? -2.900 3.095 7.198 1.00 91.06 111 SER A C 1
ATOM 882 O O . SER A 1 111 ? -2.886 2.931 5.979 1.00 91.06 111 SER A O 1
ATOM 884 N N . ALA A 1 112 ? -2.069 3.945 7.811 1.00 92.44 112 ALA A N 1
ATOM 885 C CA . ALA A 1 112 ? -1.115 4.785 7.098 1.00 92.44 112 ALA A CA 1
ATOM 886 C C . ALA A 1 112 ? -0.068 3.939 6.360 1.00 92.44 112 ALA A C 1
ATOM 888 O O . ALA A 1 112 ? 0.216 4.199 5.193 1.00 92.44 112 ALA A O 1
ATOM 889 N N . PHE A 1 113 ? 0.452 2.881 6.989 1.00 91.75 113 PHE A N 1
ATOM 890 C CA . PHE A 1 113 ? 1.399 1.979 6.331 1.00 91.75 113 PHE A CA 1
ATOM 891 C C . PHE A 1 113 ? 0.781 1.210 5.157 1.00 91.75 113 PHE A C 1
ATOM 893 O O . PHE A 1 113 ? 1.424 1.092 4.114 1.00 91.75 113 PHE A O 1
ATOM 900 N N . ASN A 1 114 ? -0.467 0.742 5.271 1.00 90.19 114 ASN A N 1
ATOM 901 C CA . ASN A 1 114 ? -1.149 0.096 4.142 1.00 90.19 114 ASN A CA 1
ATOM 902 C C . ASN A 1 114 ? -1.437 1.078 2.995 1.00 90.19 114 ASN A C 1
ATOM 904 O O . ASN A 1 114 ? -1.301 0.717 1.826 1.00 90.19 114 ASN A O 1
ATOM 908 N N . LEU A 1 115 ? -1.767 2.334 3.309 1.00 90.94 115 LEU A N 1
ATOM 909 C CA . LEU A 1 115 ? -1.937 3.378 2.301 1.00 90.94 115 LEU A CA 1
ATOM 910 C C . LEU A 1 115 ? -0.614 3.713 1.594 1.00 90.94 115 LEU A C 1
ATOM 912 O O . LEU A 1 115 ? -0.581 3.823 0.370 1.00 90.94 115 LEU A O 1
ATOM 916 N N . LEU A 1 116 ? 0.486 3.827 2.344 1.00 90.94 116 LEU A N 1
ATOM 917 C CA . LEU A 1 116 ? 1.821 4.040 1.778 1.00 90.94 116 LEU A CA 1
ATOM 918 C C . LEU A 1 116 ? 2.234 2.888 0.856 1.00 90.94 116 LEU A C 1
ATOM 920 O O . LEU A 1 116 ? 2.726 3.140 -0.243 1.00 90.94 116 LEU A O 1
ATOM 924 N N . ALA A 1 117 ? 1.985 1.640 1.262 1.00 87.31 117 ALA A N 1
ATOM 925 C CA . ALA A 1 117 ? 2.251 0.469 0.429 1.00 87.31 117 ALA A CA 1
ATOM 926 C C . ALA A 1 117 ? 1.499 0.543 -0.912 1.00 87.31 117 ALA A C 1
ATOM 928 O O . ALA A 1 117 ? 2.093 0.326 -1.968 1.00 87.31 117 ALA A O 1
ATOM 929 N N . PHE A 1 118 ? 0.222 0.934 -0.890 1.00 88.81 118 PHE A N 1
ATOM 930 C CA . PHE A 1 118 ? -0.572 1.117 -2.105 1.00 88.81 118 PHE A CA 1
ATOM 931 C C . PHE A 1 118 ? -0.017 2.224 -3.020 1.00 88.81 118 PHE A C 1
ATOM 933 O O . PHE A 1 118 ? 0.094 2.025 -4.230 1.00 88.81 118 PHE A O 1
ATOM 940 N N . ILE A 1 119 ? 0.394 3.368 -2.461 1.00 89.12 119 ILE A N 1
ATOM 941 C CA . ILE A 1 119 ? 0.982 4.476 -3.237 1.00 89.12 119 ILE A CA 1
ATOM 942 C C . ILE A 1 119 ? 2.277 4.036 -3.939 1.00 89.12 119 ILE A C 1
ATOM 944 O O . ILE A 1 119 ? 2.474 4.325 -5.123 1.00 89.12 119 ILE A O 1
ATOM 948 N N . VAL A 1 120 ? 3.151 3.317 -3.231 1.00 85.31 120 VAL A N 1
ATOM 949 C CA . VAL A 1 120 ? 4.410 2.801 -3.791 1.00 85.31 120 VAL A CA 1
ATOM 950 C C . VAL A 1 120 ? 4.141 1.811 -4.928 1.00 85.31 120 VAL A C 1
ATOM 952 O O . VAL A 1 120 ? 4.784 1.887 -5.980 1.00 85.31 120 VAL A O 1
ATOM 955 N N . GLU A 1 121 ? 3.146 0.937 -4.770 1.00 84.44 121 GLU A N 1
ATOM 956 C CA . GLU A 1 121 ? 2.783 -0.057 -5.783 1.00 84.44 121 GLU A CA 1
ATOM 957 C C . GLU A 1 121 ? 2.221 0.593 -7.064 1.00 84.44 121 GLU A C 1
ATOM 959 O O . GLU A 1 121 ? 2.592 0.210 -8.181 1.00 84.44 121 GLU A O 1
ATOM 964 N N . ILE A 1 122 ? 1.411 1.654 -6.932 1.00 82.25 122 ILE A N 1
ATOM 965 C CA . ILE A 1 122 ? 0.961 2.468 -8.078 1.00 82.25 122 ILE A CA 1
ATOM 966 C C . ILE A 1 122 ? 2.160 3.070 -8.821 1.00 82.25 122 ILE A C 1
ATOM 968 O O . ILE A 1 122 ? 2.211 3.026 -10.057 1.00 82.25 122 ILE A O 1
ATOM 972 N N . GLY A 1 123 ? 3.123 3.636 -8.087 1.00 77.81 123 GLY A N 1
ATOM 973 C CA . GLY A 1 123 ? 4.326 4.245 -8.660 1.00 77.81 123 GLY A CA 1
ATOM 974 C C . GLY A 1 123 ? 5.161 3.240 -9.459 1.00 77.81 123 GLY A C 1
ATOM 975 O O . GLY A 1 123 ? 5.577 3.525 -10.586 1.00 77.81 123 GLY A O 1
ATOM 976 N N . SER A 1 124 ? 5.327 2.032 -8.915 1.00 75.62 124 SER A N 1
ATOM 977 C CA . SER A 1 124 ? 6.045 0.921 -9.549 1.00 75.62 124 SER A CA 1
ATOM 978 C C . SER A 1 124 ? 5.379 0.466 -10.858 1.00 75.62 124 SER A C 1
ATOM 980 O O . SER A 1 124 ? 6.031 0.374 -11.907 1.00 75.62 124 SER A O 1
ATOM 982 N N . CYS A 1 125 ? 4.053 0.279 -10.848 1.00 69.19 125 CYS A N 1
ATOM 983 C CA . CYS A 1 125 ? 3.286 -0.102 -12.036 1.00 69.19 125 CYS A CA 1
ATOM 984 C C . CYS A 1 125 ? 3.364 0.970 -13.144 1.00 69.19 125 CYS A C 1
ATOM 986 O O . CYS A 1 125 ? 3.604 0.659 -14.319 1.00 69.19 125 CYS A O 1
ATOM 988 N N . CYS A 1 126 ? 3.250 2.252 -12.779 1.00 64.00 126 CYS A N 1
ATOM 989 C CA . CYS A 1 126 ? 3.353 3.374 -13.715 1.00 64.00 126 CYS A CA 1
ATOM 990 C C . CYS A 1 126 ? 4.754 3.496 -14.337 1.00 64.00 126 CYS A C 1
ATOM 992 O O . CYS A 1 126 ? 4.876 3.698 -15.551 1.00 64.00 126 CYS A O 1
ATOM 994 N N . ALA A 1 127 ? 5.818 3.322 -13.545 1.00 63.78 127 ALA A N 1
ATOM 995 C CA . ALA A 1 127 ? 7.198 3.349 -14.030 1.00 63.78 127 ALA A CA 1
ATOM 996 C C . ALA A 1 127 ? 7.480 2.208 -15.025 1.00 63.78 127 ALA A C 1
ATOM 998 O O . ALA A 1 127 ? 8.073 2.440 -16.084 1.00 63.78 127 ALA A O 1
ATOM 999 N N . ALA A 1 128 ? 6.970 0.999 -14.757 1.00 61.3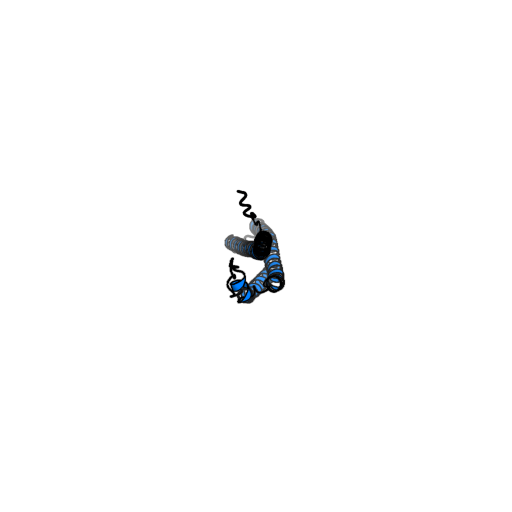1 128 ALA A N 1
ATOM 1000 C CA . ALA A 1 128 ? 7.085 -0.142 -15.666 1.00 61.31 128 ALA A CA 1
ATOM 1001 C C . ALA A 1 128 ? 6.337 0.082 -17.000 1.00 61.31 128 ALA A C 1
ATOM 1003 O O . ALA A 1 128 ? 6.838 -0.267 -18.076 1.00 61.31 128 ALA A O 1
ATOM 1004 N N . CYS A 1 129 ? 5.160 0.720 -16.962 1.00 60.06 129 CYS A N 1
ATOM 1005 C CA . CYS A 1 129 ? 4.362 1.043 -18.151 1.00 60.06 129 CYS A CA 1
ATOM 1006 C C . CYS A 1 129 ? 4.983 2.152 -19.016 1.00 60.06 129 CYS A C 1
ATOM 1008 O O . CYS A 1 129 ? 5.013 2.050 -20.251 1.00 60.06 129 CYS A O 1
ATOM 1010 N N . CYS A 1 130 ? 5.471 3.217 -18.377 1.00 57.31 130 CYS A N 1
ATOM 1011 C CA . CYS A 1 130 ? 5.980 4.416 -19.039 1.00 57.31 130 CYS A CA 1
ATOM 1012 C C . CYS A 1 130 ? 7.439 4.269 -19.500 1.00 57.31 130 CYS A C 1
ATOM 1014 O O . CYS A 1 130 ? 7.775 4.737 -20.594 1.00 57.31 130 CYS A O 1
ATOM 1016 N N . GLY A 1 131 ? 8.281 3.543 -18.752 1.00 55.62 131 GLY A N 1
ATOM 1017 C CA . GLY A 1 131 ? 9.670 3.250 -19.129 1.00 55.62 131 GLY A CA 1
ATOM 1018 C C . GLY A 1 131 ? 9.773 2.457 -20.436 1.00 55.62 131 GLY A C 1
ATOM 1019 O O . GLY A 1 131 ? 10.522 2.824 -21.343 1.00 55.62 131 GLY A O 1
ATOM 1020 N N . GLY A 1 132 ? 8.911 1.449 -20.619 1.00 59.44 132 GLY A N 1
ATOM 1021 C CA . GLY A 1 132 ? 8.843 0.678 -21.866 1.00 59.44 132 GLY A CA 1
ATOM 1022 C C . GLY A 1 132 ? 8.334 1.478 -23.076 1.00 59.44 132 GLY A C 1
ATOM 1023 O O . GLY A 1 132 ? 8.684 1.175 -24.219 1.00 59.44 132 GLY A O 1
ATOM 1024 N N . ARG A 1 133 ? 7.517 2.524 -22.865 1.00 59.34 133 ARG A N 1
ATOM 1025 C CA . ARG A 1 133 ? 7.074 3.430 -23.943 1.00 59.34 133 ARG A CA 1
ATOM 1026 C C . ARG A 1 133 ? 8.213 4.334 -24.416 1.00 59.34 133 ARG A C 1
ATOM 1028 O O . ARG A 1 133 ? 8.365 4.487 -25.627 1.00 59.34 133 ARG A O 1
ATOM 1035 N N . LYS A 1 134 ? 9.004 4.897 -23.493 1.00 61.53 134 LYS A N 1
ATOM 1036 C CA . LYS A 1 134 ? 10.175 5.728 -23.829 1.00 61.53 134 LYS A CA 1
ATOM 1037 C C . LYS A 1 134 ? 11.242 4.921 -24.578 1.00 61.53 134 LYS A C 1
ATOM 1039 O O . LYS A 1 134 ? 11.643 5.343 -25.659 1.00 61.53 134 LYS A O 1
ATOM 1044 N N . ALA A 1 135 ? 11.583 3.722 -24.100 1.00 63.28 135 ALA A N 1
ATOM 1045 C CA . ALA A 1 135 ? 12.543 2.831 -24.762 1.00 63.28 135 ALA A CA 1
ATOM 1046 C C . ALA A 1 135 ? 12.160 2.512 -26.223 1.00 63.28 135 ALA A C 1
ATOM 1048 O O . ALA A 1 135 ? 12.981 2.594 -27.132 1.00 63.28 135 ALA A O 1
ATOM 1049 N N . ARG A 1 136 ? 10.874 2.232 -26.489 1.00 64.50 136 ARG A N 1
ATOM 1050 C CA . ARG A 1 136 ? 10.396 1.976 -27.861 1.00 64.50 136 ARG A CA 1
ATOM 1051 C C . ARG A 1 136 ? 10.435 3.196 -28.774 1.00 64.50 136 ARG A C 1
ATOM 1053 O O . ARG A 1 136 ? 10.616 3.027 -29.977 1.00 64.50 136 ARG A O 1
ATOM 1060 N N . LYS A 1 137 ? 10.229 4.404 -28.239 1.00 66.50 137 LYS A N 1
ATOM 1061 C CA . LYS A 1 137 ? 10.378 5.637 -29.025 1.00 66.50 137 LYS A CA 1
ATOM 1062 C C . LYS A 1 137 ? 11.838 5.842 -29.435 1.00 66.50 137 LYS A C 1
ATOM 1064 O O . LYS A 1 137 ? 12.069 6.150 -30.596 1.00 66.50 137 LYS A O 1
ATOM 1069 N N . GLN A 1 138 ? 12.787 5.578 -28.534 1.00 69.44 138 GLN A N 1
ATOM 1070 C CA . GLN A 1 138 ? 14.219 5.690 -28.835 1.00 69.44 138 GLN A CA 1
ATOM 1071 C C . GLN A 1 138 ? 14.698 4.653 -29.862 1.00 69.44 138 GLN A C 1
ATOM 1073 O O . GLN A 1 138 ? 15.399 5.002 -30.803 1.00 69.44 138 GLN A O 1
ATOM 1078 N N . LEU A 1 139 ? 14.225 3.405 -29.780 1.00 65.56 139 LEU A N 1
ATOM 1079 C CA . LEU A 1 139 ? 14.479 2.394 -30.820 1.00 65.56 139 LEU A CA 1
ATOM 1080 C C . LEU A 1 139 ? 13.932 2.810 -32.198 1.00 65.56 139 LEU A C 1
ATOM 1082 O O . LEU A 1 139 ? 14.585 2.596 -33.217 1.00 65.56 139 LEU A O 1
ATOM 1086 N N . LYS A 1 140 ? 12.731 3.408 -32.247 1.00 71.94 140 LYS A N 1
ATOM 1087 C CA . LYS A 1 140 ? 12.154 3.901 -33.508 1.00 71.94 140 LYS A CA 1
ATOM 1088 C C . LYS A 1 140 ? 12.941 5.078 -34.084 1.00 71.94 140 LYS A C 1
ATOM 1090 O O . LYS A 1 140 ? 13.143 5.094 -35.293 1.00 71.94 140 LYS A O 1
ATOM 1095 N N . SER A 1 141 ? 13.380 6.026 -33.252 1.00 71.62 141 SER A N 1
ATOM 1096 C CA . SER A 1 141 ? 14.175 7.167 -33.721 1.00 71.62 141 SER A CA 1
ATOM 1097 C C . SER A 1 141 ? 15.540 6.725 -34.242 1.00 71.62 141 SER A C 1
ATOM 1099 O O . SER A 1 141 ? 15.913 7.151 -35.325 1.00 71.62 141 SER A O 1
ATOM 1101 N N . ILE A 1 142 ? 16.233 5.809 -33.551 1.00 70.19 142 ILE A N 1
ATOM 1102 C CA . ILE A 1 142 ? 17.530 5.269 -34.005 1.00 70.19 142 ILE A CA 1
ATOM 1103 C C . ILE A 1 142 ? 17.379 4.567 -35.363 1.00 70.19 142 ILE A C 1
ATOM 1105 O O . ILE A 1 142 ? 18.083 4.900 -36.311 1.00 70.19 142 ILE A O 1
ATOM 1109 N N . LYS A 1 143 ? 16.383 3.680 -35.507 1.00 70.88 143 LYS A N 1
ATOM 1110 C CA . LYS A 1 143 ? 16.106 2.982 -36.777 1.00 70.88 143 LYS A CA 1
ATOM 1111 C C . LYS A 1 143 ? 15.754 3.938 -37.927 1.00 70.88 143 LYS A C 1
ATOM 1113 O O . LYS A 1 143 ? 16.001 3.633 -39.094 1.00 70.88 143 LYS A O 1
ATOM 1118 N N . GLN A 1 144 ? 15.132 5.075 -37.618 1.00 76.38 144 GLN A N 1
ATOM 1119 C CA . GLN A 1 144 ? 14.808 6.108 -38.600 1.00 76.38 144 GLN A CA 1
ATOM 1120 C C . GLN A 1 144 ? 16.054 6.903 -39.017 1.00 76.38 144 GLN A C 1
ATOM 1122 O O . GLN A 1 144 ? 16.222 7.148 -40.210 1.00 76.38 144 GLN A O 1
ATOM 1127 N N . THR A 1 145 ? 16.944 7.230 -38.074 1.00 74.56 145 THR A N 1
ATOM 1128 C CA . THR A 1 145 ? 18.245 7.860 -38.349 1.00 74.56 145 THR A CA 1
ATOM 1129 C C . THR A 1 145 ? 19.128 6.967 -39.224 1.00 74.56 145 THR A C 1
ATOM 1131 O O . THR A 1 145 ? 19.655 7.439 -40.228 1.00 74.56 145 THR A O 1
ATOM 1134 N N . GLU A 1 146 ? 19.217 5.665 -38.929 1.00 67.75 146 GLU A N 1
ATOM 1135 C CA . GLU A 1 146 ? 19.962 4.707 -39.764 1.00 67.75 146 GLU A CA 1
ATOM 1136 C C . GLU A 1 146 ? 19.406 4.617 -41.192 1.00 67.75 146 GLU A C 1
ATOM 1138 O O . GLU A 1 146 ? 20.166 4.631 -42.159 1.00 67.75 146 GLU A O 1
ATOM 1143 N N . ARG A 1 147 ? 18.073 4.584 -41.355 1.00 68.75 147 ARG A N 1
ATOM 1144 C CA . ARG A 1 147 ? 17.435 4.603 -42.684 1.00 68.75 147 ARG A CA 1
ATOM 1145 C C . ARG A 1 147 ? 17.713 5.889 -43.465 1.00 68.75 147 ARG A C 1
ATOM 1147 O O . ARG A 1 147 ? 17.793 5.825 -44.688 1.00 68.75 147 ARG A O 1
ATOM 1154 N N . GLY A 1 148 ? 17.826 7.031 -42.788 1.00 66.56 148 GLY A N 1
ATOM 1155 C CA . GLY A 1 148 ? 18.192 8.307 -43.408 1.00 66.56 148 GLY A CA 1
ATOM 1156 C C . GLY A 1 148 ? 19.632 8.296 -43.919 1.00 66.56 148 GLY A C 1
ATOM 1157 O O . GLY A 1 148 ? 19.863 8.559 -45.097 1.00 66.56 148 GLY A O 1
ATOM 1158 N N . ALA A 1 149 ? 20.575 7.877 -43.071 1.00 65.19 149 ALA A N 1
ATOM 1159 C CA . ALA A 1 149 ? 21.9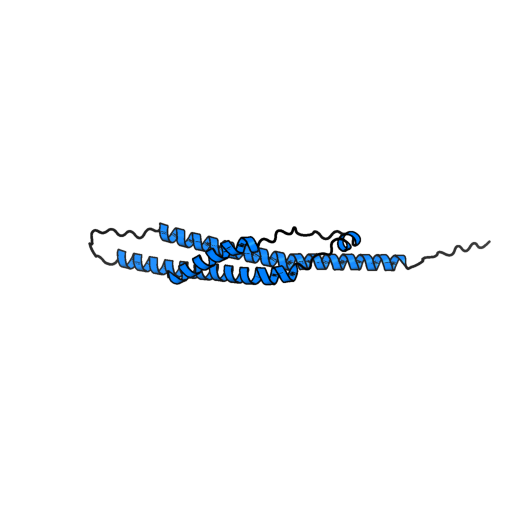96 7.807 -43.411 1.00 65.19 149 ALA A CA 1
ATOM 1160 C C . ALA A 1 149 ? 22.290 6.843 -44.579 1.00 65.19 149 ALA A C 1
ATOM 1162 O O . ALA A 1 149 ? 23.113 7.137 -45.444 1.00 65.19 149 ALA A O 1
ATOM 1163 N N . LEU A 1 150 ? 21.581 5.709 -44.653 1.00 60.62 150 LEU A N 1
ATOM 1164 C CA . LEU A 1 150 ? 21.720 4.753 -45.761 1.00 60.62 150 LEU A CA 1
ATOM 1165 C C . LEU A 1 150 ? 21.168 5.294 -47.090 1.00 60.62 150 LEU A C 1
ATOM 1167 O O . LEU A 1 150 ? 21.646 4.909 -48.153 1.00 60.62 150 LEU A O 1
ATOM 1171 N N . LYS A 1 151 ? 20.173 6.189 -47.036 1.00 58.94 151 LYS A N 1
ATOM 1172 C CA . LYS A 1 151 ? 19.570 6.807 -48.224 1.00 58.94 151 LYS A CA 1
ATOM 1173 C C . LYS A 1 151 ? 20.436 7.941 -48.784 1.00 58.94 151 LYS A C 1
ATOM 1175 O O . LYS A 1 151 ? 20.464 8.132 -49.993 1.00 58.94 151 LYS A O 1
ATOM 1180 N N . GLU A 1 152 ? 21.168 8.648 -47.925 1.00 55.72 152 GLU A N 1
ATOM 1181 C CA . GLU A 1 152 ? 22.090 9.722 -48.320 1.00 55.72 152 GLU A CA 1
ATOM 1182 C C . GLU A 1 152 ? 23.370 9.173 -48.973 1.00 55.72 152 GLU A C 1
ATOM 1184 O O . GLU A 1 152 ? 23.841 9.702 -49.976 1.00 55.72 152 GLU A O 1
ATOM 1189 N N . LYS A 1 153 ? 23.868 8.023 -48.497 1.00 55.53 153 LYS A N 1
ATOM 1190 C CA . LYS A 1 153 ? 25.052 7.346 -49.059 1.00 55.53 153 LYS A CA 1
ATOM 1191 C C . LYS A 1 153 ? 24.816 6.693 -50.435 1.00 55.53 153 LYS A C 1
ATOM 1193 O O . LYS A 1 153 ? 25.758 6.183 -51.033 1.00 55.53 153 LYS A O 1
ATOM 1198 N N . GLY A 1 154 ? 23.572 6.694 -50.923 1.00 46.91 154 GLY A N 1
ATOM 1199 C CA . GLY A 1 154 ? 23.165 6.153 -52.224 1.00 46.91 154 GLY A CA 1
ATOM 1200 C C . GLY A 1 154 ? 23.060 7.180 -53.357 1.00 46.91 154 GLY A C 1
ATOM 1201 O O . GLY A 1 154 ? 22.673 6.795 -54.457 1.00 46.91 154 GLY A O 1
ATOM 1202 N N . SER A 1 155 ? 23.377 8.459 -53.123 1.00 47.62 155 SER A N 1
ATOM 1203 C CA . SER A 1 155 ? 23.421 9.468 -54.190 1.00 47.62 155 SER A CA 1
ATOM 1204 C C . SER A 1 155 ? 24.872 9.715 -54.625 1.00 47.62 155 SER A C 1
ATOM 1206 O O . SER A 1 155 ? 25.617 10.368 -53.891 1.00 47.62 155 SER A O 1
ATOM 1208 N N . PRO A 1 156 ? 25.326 9.207 -55.788 1.00 46.75 156 PRO A N 1
ATOM 1209 C CA . PRO A 1 156 ? 26.625 9.575 -56.322 1.00 46.75 156 PRO A CA 1
ATOM 1210 C C . PRO A 1 156 ? 26.520 10.987 -56.910 1.00 46.75 156 PRO A C 1
ATOM 1212 O O . PRO A 1 156 ? 26.146 11.167 -58.067 1.00 46.75 156 PRO A O 1
ATOM 1215 N N . HIS A 1 157 ? 26.873 12.011 -56.131 1.00 47.56 157 HIS A N 1
ATOM 1216 C CA . HIS A 1 157 ? 27.295 13.271 -56.734 1.00 47.56 157 HIS A CA 1
ATOM 1217 C C . HIS A 1 157 ? 28.670 13.048 -57.364 1.00 47.56 157 HIS A C 1
ATOM 1219 O O . HIS A 1 157 ? 29.703 13.110 -56.704 1.00 47.56 157 HIS A O 1
ATOM 1225 N N . SER A 1 158 ? 28.655 12.733 -58.656 1.00 49.69 158 SER A N 1
ATOM 1226 C CA . SER A 1 158 ? 29.816 12.795 -59.532 1.00 49.69 158 SER A CA 1
ATOM 1227 C C . SER A 1 158 ? 29.886 14.211 -60.118 1.00 49.69 158 SER A C 1
ATOM 1229 O O . SER A 1 158 ? 29.020 14.561 -60.922 1.00 49.69 158 SER A O 1
ATOM 1231 N N . PRO A 1 159 ? 30.851 15.069 -59.736 1.00 49.66 159 PRO A N 1
ATOM 1232 C CA . PRO A 1 159 ? 31.202 16.211 -60.559 1.00 49.66 159 PRO A CA 1
ATOM 1233 C C . PRO A 1 159 ? 32.142 15.712 -61.661 1.00 49.66 159 PRO A C 1
ATOM 1235 O O . PRO A 1 159 ? 33.333 15.491 -61.447 1.00 49.66 159 PRO A O 1
ATOM 1238 N N . SER A 1 160 ? 31.563 15.496 -62.842 1.00 43.69 160 SER A N 1
ATOM 1239 C CA . SER A 1 160 ? 32.274 15.316 -64.107 1.00 43.69 160 SER A CA 1
ATOM 1240 C C . SER A 1 160 ? 33.311 16.426 -64.280 1.00 43.69 160 SER A C 1
ATOM 1242 O O . SER A 1 160 ? 32.968 17.599 -64.416 1.00 43.69 160 SER A O 1
ATOM 1244 N N . THR A 1 161 ? 34.585 16.044 -64.280 1.00 54.28 161 THR A N 1
ATOM 1245 C CA . THR A 1 161 ? 35.695 16.869 -64.749 1.00 54.28 161 THR A CA 1
ATOM 1246 C C . THR A 1 161 ? 35.558 17.028 -66.262 1.00 54.28 161 THR A C 1
ATOM 1248 O O . THR A 1 161 ? 35.722 16.060 -66.999 1.00 54.28 161 THR A O 1
ATOM 1251 N N . THR A 1 162 ? 35.258 18.233 -66.741 1.00 51.12 162 THR A N 1
ATOM 1252 C CA . THR A 1 162 ? 35.370 18.565 -68.166 1.00 51.12 162 THR A CA 1
ATOM 1253 C C . THR A 1 162 ? 36.480 19.590 -68.318 1.00 51.12 162 THR A C 1
ATOM 1255 O O . THR A 1 162 ? 36.295 20.779 -68.078 1.00 51.12 162 THR A O 1
ATOM 1258 N N . ALA A 1 163 ? 37.662 19.083 -68.665 1.00 46.56 163 ALA A N 1
ATOM 1259 C CA . ALA A 1 163 ? 38.710 19.871 -69.281 1.00 46.56 163 ALA A CA 1
ATOM 1260 C C . ALA A 1 163 ? 38.249 20.257 -70.692 1.00 46.56 163 ALA A C 1
ATOM 1262 O O . ALA A 1 163 ? 37.877 19.387 -71.480 1.00 46.56 163 ALA A O 1
ATOM 1263 N N . THR A 1 164 ? 38.302 21.543 -71.014 1.00 51.00 164 THR A N 1
ATOM 1264 C CA . THR A 1 164 ? 38.296 22.029 -72.394 1.00 51.00 164 THR A CA 1
ATOM 1265 C C . THR A 1 164 ? 39.388 23.079 -72.532 1.00 51.00 164 THR A C 1
ATOM 1267 O O . THR A 1 164 ? 39.390 24.051 -71.781 1.00 51.00 164 THR A O 1
ATOM 1270 N N . TYR A 1 165 ? 40.300 22.736 -73.445 1.00 44.81 165 TYR A N 1
ATOM 1271 C CA . TYR A 1 165 ? 41.379 23.459 -74.122 1.00 44.81 165 TYR A CA 1
ATOM 1272 C C . TYR A 1 165 ? 41.473 24.976 -73.952 1.00 44.81 165 TYR A C 1
ATOM 1274 O O . TYR A 1 165 ? 40.447 25.663 -74.143 1.00 44.81 165 TYR A O 1
#

Foldseek 3Di:
DVVLVVVLVVLVVVLVVCVVVLDDPDDPDDDDLDVVVCVVVPRDPCQPVNCVSLVVSLVSLVSSLVSLVVCLVVVVVVLVVVVCVVVVDPPPPVDPPDPDCVVSVVSVVVSVVSVVVSVVSVVVVVCSVVVVVVVVVVVVVSVVVVVVVVVVVPDPPDPDDDDDD

pLDDT: mean 72.36, std 14.22, range [43.69, 92.5]

Organism: NCBI:txid1287682

Sequence (165 aa):
MFGLFLTATVLTFILIFLAPFAVSSRPPQTISPDPSVNHLHPPHRRRTFVFLRAFPFLILTFLAALFTIVASVVATVMFIIFKNVFTSSGYDLNIGAELGYRMMAFMWIASAFNLLAFIVEIGSCCAACCGGRKARKQLKSIKQTERGALKEKGSPHSPSTTATY